Protein AF-A0A7S7LEJ2-F1 (afdb_monomer_lite)

Foldseek 3Di:
DDDPVVLCDCVDPNNVVSVVVVVVVVVVVVVVVVDDDDDPVRVVVVVVVVVVVVCVVVVVVVVVVVVVVVVVCVVVVVPDD

Secondary structure (DSSP, 8-state):
----GGGT-TTSHHHHHHHHHHHHHHHHHHHHHHS-PPPHHHHHHHHHHHHHHHHHHHHHHHHHHHHHHHHHHHHHTT---

pLDDT: mean 86.78, std 12.89, range [49.12, 98.06]

Sequence (81 aa):
MGVPDFLQDKSNPAGYVFQSAQEFALDSIRLVRRCTKPDAKEFRNVAYACTVGFFLMGFIGYSVKLVFIPINNIIMGGQAP

InterPro domains:
  IPR001901 Protein translocase complex, SecE/Sec61-gamma subunit [MF_00422] (19-74)
  IPR001901 Protein translocase complex, SecE/Sec61-gamma subunit [PF00584] (23-75)
  IPR008158 Protein translocase SEC61 complex, gamma subunit [TIGR00327] (20-75)
  IPR023391 Protein translocase SecE domain superfamily [G3DSA:1.20.5.820] (18-78)
  IPR023391 Protein translocase SecE domain superfamily [SSF103456] (19-75)

Structure (mmCIF, N/CA/C/O backbone):
data_AF-A0A7S7LEJ2-F1
#
_entry.id   AF-A0A7S7LEJ2-F1
#
loop_
_atom_site.group_PDB
_atom_site.id
_atom_site.type_symbol
_atom_site.label_atom_id
_atom_site.label_alt_id
_atom_site.label_comp_id
_atom_site.label_asym_id
_atom_site.label_entity_id
_atom_site.label_seq_id
_atom_site.pdbx_PDB_ins_code
_atom_site.Cartn_x
_atom_site.Cartn_y
_atom_site.Cartn_z
_atom_site.occupancy
_atom_site.B_iso_or_equiv
_atom_site.auth_seq_id
_atom_site.auth_comp_id
_atom_site.auth_asym_id
_atom_site.auth_atom_id
_atom_site.pdbx_PDB_model_num
ATOM 1 N N . MET A 1 1 ? -23.263 -12.350 20.944 1.00 49.12 1 MET A N 1
ATOM 2 C CA . MET A 1 1 ? -22.086 -13.149 21.339 1.00 49.12 1 MET A CA 1
ATOM 3 C C . MET A 1 1 ? -21.928 -12.947 22.836 1.00 49.12 1 MET A C 1
ATOM 5 O O . MET A 1 1 ? -21.463 -11.892 23.240 1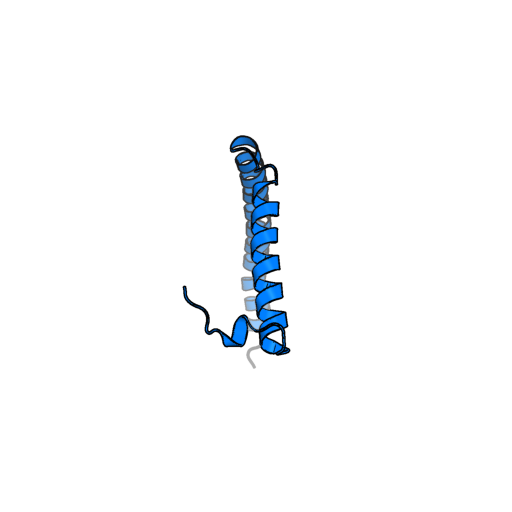.00 49.12 1 MET A O 1
ATOM 9 N N . GLY A 1 2 ? -22.503 -13.846 23.639 1.00 66.00 2 GLY A N 1
ATOM 10 C CA . GLY A 1 2 ? -22.490 -13.730 25.098 1.00 66.00 2 GLY A CA 1
ATOM 11 C C . GLY A 1 2 ? -21.114 -14.120 25.612 1.00 66.00 2 GLY A C 1
ATOM 12 O O . GLY A 1 2 ? -20.737 -15.284 25.518 1.00 66.00 2 GLY A O 1
ATOM 13 N N . VAL A 1 3 ? -20.341 -13.134 26.051 1.00 73.62 3 VAL A N 1
ATOM 14 C CA . VAL A 1 3 ? -19.085 -13.364 26.766 1.00 73.62 3 VAL A CA 1
ATOM 15 C C . VAL A 1 3 ? -19.413 -13.777 28.203 1.00 73.62 3 VAL A C 1
ATOM 17 O O . VAL A 1 3 ? -20.376 -13.248 28.755 1.00 73.62 3 VAL A O 1
ATOM 20 N N . PRO A 1 4 ? -18.670 -14.729 28.794 1.00 70.31 4 PRO A N 1
ATOM 21 C CA . PRO A 1 4 ? -18.923 -15.194 30.156 1.00 70.31 4 PRO A CA 1
ATOM 22 C C . PRO A 1 4 ? -18.805 -14.038 31.159 1.00 70.31 4 PRO A C 1
ATOM 24 O O . PRO A 1 4 ? -17.875 -13.235 31.058 1.00 70.31 4 PRO A O 1
ATOM 27 N N . ASP A 1 5 ? -19.709 -13.989 32.143 1.00 69.25 5 ASP A N 1
ATOM 28 C CA . ASP A 1 5 ? -19.853 -12.882 33.109 1.00 69.25 5 ASP A CA 1
ATOM 29 C C . ASP A 1 5 ? -18.557 -12.541 33.874 1.00 69.25 5 ASP A C 1
ATOM 31 O O . ASP A 1 5 ? -18.330 -11.391 34.238 1.00 69.25 5 ASP A O 1
ATOM 35 N N . PHE A 1 6 ? -17.640 -13.503 34.034 1.00 65.00 6 PHE A N 1
ATOM 36 C CA . PHE A 1 6 ? -16.316 -13.294 34.639 1.00 65.00 6 PHE A CA 1
ATOM 37 C C . PHE A 1 6 ? -15.440 -12.269 33.893 1.00 65.00 6 PHE A C 1
ATOM 39 O O . PHE A 1 6 ? -14.655 -11.559 34.515 1.00 65.00 6 PHE A O 1
ATOM 46 N N . LEU A 1 7 ? -15.556 -12.172 32.563 1.00 66.50 7 LEU A N 1
ATOM 47 C CA . LEU A 1 7 ? -14.790 -11.198 31.771 1.00 66.50 7 LEU A CA 1
ATOM 48 C C . LEU A 1 7 ? -15.402 -9.794 31.797 1.00 66.50 7 LEU A C 1
ATOM 50 O O . LEU A 1 7 ? -14.754 -8.841 31.371 1.00 66.50 7 LEU A O 1
ATOM 54 N N . GLN A 1 8 ? -16.636 -9.674 32.283 1.00 67.25 8 GLN A N 1
ATOM 55 C CA . GLN A 1 8 ? -17.326 -8.402 32.472 1.00 67.25 8 GLN A CA 1
ATOM 56 C C . GLN A 1 8 ? -17.153 -7.867 33.905 1.00 67.25 8 GLN A C 1
ATOM 58 O O . GLN A 1 8 ? -17.483 -6.715 34.190 1.00 67.25 8 GLN A O 1
ATOM 63 N N . ASP A 1 9 ? -16.582 -8.679 34.799 1.00 70.00 9 ASP A N 1
ATOM 64 C CA . ASP A 1 9 ? -16.269 -8.293 36.165 1.00 70.00 9 ASP A CA 1
ATOM 65 C C . ASP A 1 9 ? -14.980 -7.449 36.220 1.00 70.00 9 ASP A C 1
ATOM 67 O O . ASP A 1 9 ? -13.863 -7.927 36.002 1.00 70.00 9 ASP A O 1
ATOM 71 N N . LYS A 1 10 ? -15.136 -6.1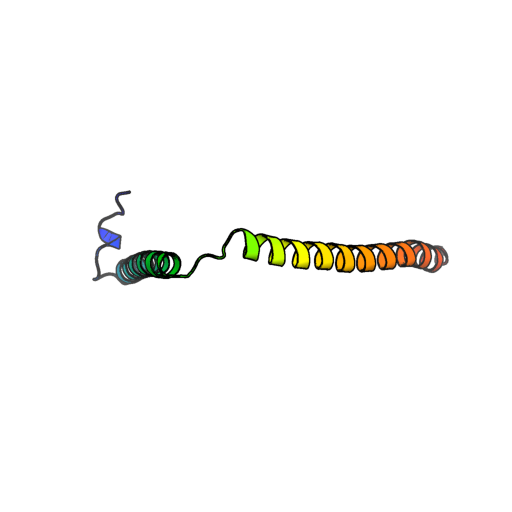55 36.531 1.00 63.81 10 LYS A N 1
ATOM 72 C CA . LYS A 1 10 ? -14.032 -5.191 36.697 1.00 63.81 10 LYS A CA 1
ATOM 73 C C . LYS A 1 10 ? -13.131 -5.494 37.899 1.00 63.81 10 LYS A C 1
ATOM 75 O O . LYS A 1 10 ? -12.073 -4.878 38.008 1.00 63.81 10 LYS A O 1
ATOM 80 N N . SER A 1 11 ? -13.537 -6.389 38.803 1.00 70.19 11 SER A N 1
ATOM 81 C CA . SER A 1 11 ? -12.770 -6.718 40.010 1.00 70.19 11 SER A CA 1
ATOM 82 C C . SER A 1 11 ? -11.608 -7.692 39.762 1.00 70.19 11 SER A C 1
ATOM 84 O O . SER A 1 11 ? -10.696 -7.773 40.586 1.00 70.19 11 SER A O 1
ATOM 86 N N . ASN A 1 12 ? -11.588 -8.392 38.619 1.00 75.81 12 ASN A N 1
ATOM 87 C CA . ASN A 1 12 ? -10.527 -9.329 38.254 1.00 75.81 12 ASN A CA 1
ATOM 88 C C . ASN A 1 12 ? -9.575 -8.713 37.205 1.00 75.81 12 ASN A C 1
ATOM 90 O O . ASN A 1 12 ? -10.053 -8.150 36.215 1.00 75.81 12 ASN A O 1
ATOM 94 N N . PRO A 1 13 ? -8.239 -8.844 37.342 1.00 78.25 13 PRO A N 1
ATOM 95 C CA . PRO A 1 13 ? -7.286 -8.294 36.370 1.00 78.25 13 PRO A CA 1
ATOM 96 C C . PRO A 1 13 ? -7.538 -8.778 34.933 1.00 78.25 13 PRO A C 1
ATOM 98 O O . PRO A 1 13 ? -7.333 -8.015 33.990 1.00 78.25 13 PRO A O 1
ATOM 101 N N . ALA A 1 14 ? -8.032 -10.009 34.753 1.00 79.06 14 ALA A N 1
ATOM 102 C CA . ALA A 1 14 ? -8.368 -10.540 33.433 1.00 79.06 14 ALA A CA 1
ATOM 103 C C . ALA A 1 14 ? -9.609 -9.865 32.810 1.00 79.06 14 ALA A C 1
ATOM 105 O O . ALA A 1 14 ? -9.607 -9.571 31.613 1.00 79.06 14 ALA A O 1
ATOM 106 N N . GLY A 1 15 ? -10.641 -9.575 33.611 1.00 81.56 15 GLY A N 1
ATOM 107 C CA . GLY A 1 15 ? -11.859 -8.890 33.162 1.00 81.56 15 GLY A CA 1
ATOM 108 C C . GLY A 1 15 ? -11.627 -7.409 32.854 1.00 81.56 15 GLY A C 1
ATOM 109 O O . GLY A 1 15 ? -12.096 -6.910 31.832 1.00 81.56 15 GLY A O 1
ATOM 110 N N . TYR A 1 16 ? -10.804 -6.719 33.657 1.00 82.69 16 TYR A N 1
ATOM 111 C CA . TYR A 1 16 ? -10.427 -5.323 33.398 1.00 82.69 16 TYR A CA 1
ATOM 112 C C . TYR A 1 16 ? -9.743 -5.154 32.035 1.00 82.69 16 TYR A C 1
ATOM 114 O O . TYR A 1 16 ? -10.159 -4.322 31.229 1.00 82.69 16 TYR A O 1
ATOM 122 N N . VAL A 1 17 ? -8.736 -5.985 31.742 1.00 86.69 17 VAL A N 1
ATOM 123 C CA . VAL A 1 17 ? -8.005 -5.932 30.465 1.00 86.69 17 VAL A CA 1
ATOM 124 C C . VAL A 1 17 ? -8.925 -6.255 29.286 1.00 86.69 17 VAL A C 1
ATOM 126 O O . VAL A 1 17 ? -8.869 -5.574 28.261 1.00 86.69 17 VAL A O 1
ATOM 129 N N . PHE A 1 18 ? -9.799 -7.256 29.428 1.00 86.81 18 PHE A N 1
ATOM 130 C CA . PHE A 1 18 ? -10.746 -7.629 28.379 1.00 86.81 18 PHE A CA 1
ATOM 131 C C . PHE A 1 18 ? -11.750 -6.507 28.079 1.00 86.81 18 PHE A C 1
ATOM 133 O O . PHE A 1 18 ? -11.955 -6.151 26.916 1.00 86.81 18 PHE A O 1
ATOM 140 N N . GLN A 1 19 ? -12.326 -5.898 29.118 1.00 83.69 19 GLN A N 1
ATOM 141 C CA . GLN A 1 19 ? -13.270 -4.794 28.968 1.00 83.69 19 GLN A CA 1
ATOM 142 C C . GLN A 1 19 ? -12.605 -3.559 28.346 1.00 83.69 19 GLN A C 1
ATOM 144 O O . GLN A 1 19 ? -13.175 -2.958 27.435 1.00 83.69 19 GLN A O 1
ATOM 149 N N . SER A 1 20 ? -11.382 -3.215 28.768 1.00 87.44 20 SER A N 1
ATOM 150 C CA . SER A 1 20 ? -10.617 -2.113 28.168 1.00 87.44 20 SER A CA 1
ATOM 151 C C . SER A 1 20 ? -10.295 -2.365 26.693 1.00 87.44 20 SER A C 1
ATOM 153 O O . SER A 1 20 ? -10.406 -1.455 25.874 1.00 87.44 20 SER A O 1
ATOM 155 N N . ALA A 1 21 ? -9.941 -3.599 26.320 1.00 90.81 21 ALA A N 1
ATOM 156 C CA . ALA A 1 21 ? -9.709 -3.959 24.922 1.00 90.81 21 ALA A CA 1
ATOM 157 C C . ALA A 1 21 ? -10.992 -3.846 24.079 1.00 90.81 21 ALA A C 1
ATOM 159 O O . ALA A 1 21 ? -10.949 -3.382 22.938 1.00 90.81 21 ALA A O 1
ATOM 160 N N . GLN A 1 22 ? -12.141 -4.228 24.645 1.00 88.81 22 GLN A N 1
ATOM 161 C CA . GLN A 1 22 ? -13.437 -4.090 23.987 1.00 88.81 22 GLN A CA 1
ATOM 162 C C . GLN A 1 22 ? -13.818 -2.616 23.779 1.00 88.81 22 GLN A C 1
ATOM 164 O O . GLN A 1 22 ? -14.232 -2.243 22.680 1.00 88.81 22 GLN A O 1
ATOM 169 N N . GLU A 1 23 ? -13.650 -1.772 24.800 1.00 90.12 23 GLU A N 1
ATOM 170 C CA . GLU A 1 23 ? -13.891 -0.327 24.696 1.00 90.12 23 GLU A CA 1
ATOM 171 C C . GLU A 1 23 ? -12.960 0.319 23.660 1.00 90.12 23 GLU A C 1
ATOM 173 O O . GLU A 1 23 ? -13.425 1.044 22.777 1.00 90.12 23 GLU A O 1
ATOM 178 N N . PHE A 1 24 ? -11.673 -0.038 23.667 1.00 93.94 24 PHE A N 1
ATOM 179 C CA . PHE A 1 24 ? -10.704 0.434 22.677 1.00 93.94 24 PHE A CA 1
ATOM 180 C C . PHE A 1 24 ? -11.076 0.031 21.243 1.00 93.94 24 PHE A C 1
ATOM 182 O O . PHE A 1 24 ? -10.953 0.834 20.314 1.00 93.94 24 PHE A O 1
ATOM 189 N N . ALA A 1 25 ? -11.558 -1.197 21.037 1.00 94.62 25 ALA A N 1
ATOM 190 C CA . ALA A 1 25 ? -11.997 -1.656 19.722 1.00 94.62 25 ALA A CA 1
ATOM 191 C C . ALA A 1 25 ? -13.204 -0.848 19.213 1.00 94.62 25 ALA A C 1
ATOM 193 O O . ALA A 1 25 ? -13.242 -0.453 18.044 1.00 94.62 25 ALA A O 1
ATOM 194 N N . LEU A 1 26 ? -14.171 -0.552 20.088 1.00 93.94 26 LEU A N 1
ATOM 195 C CA . LEU A 1 26 ? -15.331 0.274 19.746 1.00 93.94 26 LEU A CA 1
ATOM 196 C C . LEU A 1 26 ? -14.921 1.707 19.380 1.00 93.94 26 LEU A C 1
ATOM 198 O O . LEU A 1 26 ? -15.397 2.240 18.372 1.00 93.94 26 LEU A O 1
ATOM 202 N N . ASP A 1 27 ? -14.009 2.309 20.140 1.00 95.94 27 ASP A N 1
ATOM 203 C CA . ASP A 1 27 ? -13.506 3.655 19.855 1.00 95.94 27 ASP A CA 1
ATOM 204 C C . ASP A 1 27 ? -12.645 3.707 18.588 1.00 95.94 27 ASP A C 1
ATOM 206 O O . ASP A 1 27 ? -12.775 4.639 17.790 1.00 95.94 27 ASP A O 1
ATOM 210 N N . SER A 1 28 ? -11.867 2.659 18.310 1.00 96.56 28 SER A N 1
ATOM 211 C CA . SER A 1 28 ? -11.115 2.522 17.057 1.00 96.56 28 SER A CA 1
ATOM 212 C C . SER A 1 28 ? -12.045 2.508 15.838 1.00 96.56 28 SER A C 1
ATOM 214 O O . SER A 1 28 ? -11.787 3.178 14.836 1.00 96.56 28 SER A O 1
ATOM 216 N N . ILE A 1 29 ? -13.180 1.806 15.927 1.00 95.88 29 ILE A N 1
ATOM 217 C CA . ILE A 1 29 ? -14.186 1.786 14.855 1.00 95.88 29 ILE A CA 1
ATOM 218 C C . ILE A 1 29 ? -14.802 3.177 14.660 1.00 95.88 29 ILE A C 1
ATOM 220 O O . ILE A 1 29 ? -15.009 3.606 13.520 1.00 95.88 29 ILE A O 1
ATOM 224 N N . ARG A 1 30 ? -15.098 3.899 15.749 1.00 96.00 30 ARG A N 1
ATOM 225 C CA . ARG A 1 30 ? -15.623 5.275 15.677 1.00 96.00 30 ARG A CA 1
ATOM 226 C C . ARG A 1 30 ? -14.627 6.214 15.003 1.00 96.00 30 ARG A C 1
ATOM 228 O O . ARG A 1 30 ? -15.035 6.997 14.145 1.00 96.00 30 ARG A O 1
ATOM 235 N N . LEU A 1 31 ? -13.341 6.087 15.326 1.00 96.31 31 LEU A N 1
ATOM 236 C CA . LEU A 1 31 ? -12.273 6.871 14.713 1.00 96.31 31 LEU A CA 1
ATOM 237 C C . LEU A 1 31 ? -12.196 6.629 13.200 1.00 96.31 31 LEU A C 1
ATOM 239 O O . LEU A 1 31 ? -12.306 7.575 12.425 1.00 96.31 31 LEU A O 1
ATOM 243 N N . VAL A 1 32 ? -12.115 5.368 12.764 1.00 95.56 32 VAL A N 1
ATOM 244 C CA . VAL A 1 32 ? -12.027 5.015 11.331 1.00 95.56 32 VAL A CA 1
ATOM 245 C C . VAL A 1 32 ? -13.258 5.479 10.544 1.00 95.56 32 VAL A C 1
ATOM 247 O O . VAL A 1 32 ? -13.165 5.817 9.361 1.00 95.56 32 VAL A O 1
ATOM 250 N N . ARG A 1 33 ? -14.435 5.515 11.179 1.00 94.38 33 ARG A N 1
ATOM 251 C CA . ARG A 1 33 ? -15.655 6.071 10.570 1.00 94.38 33 ARG A CA 1
ATOM 252 C C . ARG A 1 33 ? -15.617 7.596 10.435 1.00 94.38 33 ARG A C 1
ATOM 254 O O . ARG A 1 33 ? -16.268 8.112 9.534 1.00 94.38 33 ARG A O 1
ATOM 261 N N . ARG A 1 34 ? -14.881 8.297 11.305 1.00 96.38 34 ARG A N 1
ATOM 262 C CA . ARG A 1 34 ? -14.687 9.758 11.278 1.00 96.38 34 ARG A CA 1
ATOM 263 C C . ARG A 1 34 ? -13.627 10.188 10.256 1.00 96.38 34 ARG A C 1
ATOM 265 O O . ARG A 1 34 ? -13.658 11.330 9.812 1.00 96.38 34 ARG A O 1
ATOM 272 N N . CYS A 1 35 ? -12.697 9.302 9.897 1.00 93.62 35 CYS A N 1
ATOM 273 C CA . CYS A 1 35 ? -11.670 9.580 8.896 1.00 93.62 35 CYS A CA 1
ATOM 274 C C . CYS A 1 35 ? -12.277 9.829 7.506 1.00 93.62 35 CYS A C 1
ATOM 276 O O . CYS A 1 35 ? -13.171 9.100 7.065 1.00 93.62 35 CYS A O 1
ATOM 278 N N . THR A 1 36 ? -11.732 10.812 6.788 1.00 93.81 36 THR A N 1
ATOM 279 C CA . THR A 1 36 ? -12.030 11.032 5.369 1.00 93.81 36 THR A CA 1
ATOM 280 C C . THR A 1 36 ? -11.522 9.841 4.568 1.00 93.81 36 THR A C 1
ATOM 282 O O . THR A 1 36 ? -10.322 9.569 4.535 1.00 93.81 36 THR A O 1
ATOM 285 N N . LYS A 1 37 ? -12.444 9.095 3.960 1.00 93.62 37 LYS A N 1
ATOM 286 C CA . LYS A 1 37 ? -12.097 7.966 3.095 1.00 93.62 37 LYS A CA 1
ATOM 287 C C . LYS A 1 37 ? -11.611 8.523 1.755 1.00 93.62 37 LYS A C 1
ATOM 289 O O . LYS A 1 37 ? -12.243 9.457 1.262 1.00 93.62 37 LYS A O 1
ATOM 294 N N . PRO A 1 38 ? -10.527 7.976 1.184 1.00 92.38 38 PRO A N 1
ATOM 295 C CA . PRO A 1 38 ? -10.043 8.423 -0.112 1.00 92.38 38 PRO A CA 1
ATOM 296 C C . PRO A 1 38 ? -11.124 8.206 -1.170 1.00 92.38 38 PRO A C 1
ATOM 298 O O . PRO A 1 38 ? -11.816 7.182 -1.164 1.00 92.38 38 PRO A O 1
ATOM 301 N N . ASP A 1 39 ? -11.262 9.171 -2.072 1.00 95.19 39 ASP A N 1
ATOM 302 C CA . ASP A 1 39 ? -12.203 9.069 -3.183 1.00 95.19 39 ASP A CA 1
ATOM 303 C C . ASP A 1 39 ? -11.700 8.065 -4.241 1.00 95.19 39 ASP A C 1
ATOM 305 O O . ASP A 1 39 ? -10.504 7.762 -4.328 1.00 95.19 39 ASP A O 1
ATOM 309 N N . ALA A 1 40 ? -12.595 7.557 -5.093 1.00 94.75 40 ALA A N 1
ATOM 310 C CA . ALA A 1 40 ? -12.240 6.623 -6.162 1.00 94.75 40 ALA A CA 1
ATOM 311 C C . ALA A 1 40 ? -11.140 7.173 -7.092 1.00 94.75 40 ALA A C 1
ATOM 313 O O . ALA A 1 40 ? -10.287 6.415 -7.567 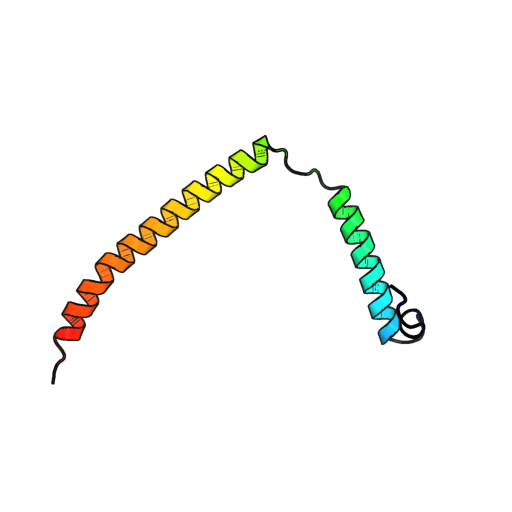1.00 94.75 40 ALA A O 1
ATOM 314 N N . LYS A 1 41 ? -11.117 8.492 -7.333 1.00 95.75 41 LYS A N 1
ATOM 315 C CA . LYS A 1 41 ? -10.073 9.135 -8.145 1.00 95.75 41 LYS A CA 1
ATOM 316 C C . LYS A 1 41 ? -8.706 9.117 -7.456 1.00 95.75 41 LYS A C 1
ATOM 318 O O . LYS A 1 41 ? -7.700 8.821 -8.100 1.00 95.75 41 LYS A O 1
ATOM 323 N N . GLU A 1 42 ? -8.664 9.413 -6.161 1.00 95.44 42 GLU A N 1
ATOM 324 C CA . GLU A 1 42 ? -7.426 9.420 -5.375 1.00 95.44 42 GLU A CA 1
ATOM 325 C C . GLU A 1 42 ? -6.851 8.011 -5.261 1.00 95.44 42 GLU A C 1
ATOM 327 O O . GLU A 1 42 ? -5.662 7.801 -5.507 1.00 95.44 42 GLU A O 1
ATOM 332 N N . PHE A 1 43 ? -7.715 7.027 -4.998 1.00 96.25 43 PHE A N 1
ATOM 333 C CA . PHE A 1 43 ? -7.312 5.629 -4.935 1.00 96.25 43 PHE A CA 1
ATOM 334 C C . PHE A 1 43 ? -6.718 5.150 -6.263 1.00 96.25 43 PHE A C 1
ATOM 336 O O . PHE A 1 43 ? -5.676 4.498 -6.273 1.00 96.25 43 PHE A O 1
ATOM 343 N N . ARG A 1 44 ? -7.322 5.525 -7.401 1.00 96.50 44 ARG A N 1
ATOM 344 C CA . ARG A 1 44 ? -6.802 5.170 -8.730 1.00 96.50 44 ARG A CA 1
ATOM 345 C C . ARG A 1 44 ? -5.429 5.783 -9.005 1.00 96.50 44 ARG A C 1
ATOM 347 O O . ARG A 1 44 ? -4.574 5.103 -9.566 1.00 96.50 44 ARG A O 1
ATOM 354 N N . ASN A 1 45 ? -5.205 7.032 -8.602 1.00 96.69 45 ASN A N 1
ATOM 355 C CA . ASN A 1 45 ? -3.913 7.697 -8.777 1.00 96.69 45 ASN A CA 1
ATOM 356 C C . ASN A 1 45 ? -2.812 7.019 -7.951 1.00 96.69 45 ASN A C 1
ATOM 358 O O . ASN A 1 45 ? -1.734 6.739 -8.477 1.00 96.69 45 ASN A O 1
ATOM 362 N N . VAL A 1 46 ? -3.097 6.700 -6.684 1.00 96.38 46 VAL A N 1
ATOM 363 C CA . VAL A 1 46 ? -2.161 5.970 -5.815 1.00 96.38 46 VAL A CA 1
ATOM 364 C C . VAL A 1 46 ? -1.903 4.568 -6.361 1.00 96.38 46 VAL A C 1
ATOM 366 O O . VAL A 1 46 ? -0.749 4.167 -6.492 1.00 96.38 46 VAL A O 1
ATOM 369 N N . ALA A 1 47 ? -2.951 3.843 -6.757 1.00 97.44 47 ALA A N 1
ATOM 370 C CA . ALA A 1 47 ? -2.821 2.511 -7.337 1.00 97.44 47 ALA A CA 1
ATOM 371 C C . ALA A 1 47 ? -1.964 2.525 -8.611 1.00 97.44 47 ALA A C 1
ATOM 373 O O . ALA A 1 47 ? -1.123 1.643 -8.788 1.00 97.44 47 ALA A O 1
ATOM 374 N N . TYR A 1 48 ? -2.118 3.536 -9.471 1.00 97.56 48 TYR A N 1
ATOM 375 C CA . TYR A 1 48 ? -1.297 3.694 -10.672 1.00 97.56 48 TYR A CA 1
ATOM 376 C C . TYR A 1 48 ? 0.178 3.921 -10.323 1.00 97.56 48 TYR A C 1
ATOM 378 O O . TYR A 1 48 ? 1.045 3.209 -10.830 1.00 97.56 48 TYR A O 1
ATOM 386 N N . ALA A 1 49 ? 0.464 4.846 -9.402 1.00 97.62 49 ALA A N 1
ATOM 387 C CA . ALA A 1 49 ? 1.824 5.113 -8.941 1.00 97.62 49 ALA A CA 1
ATOM 388 C C . ALA A 1 49 ? 2.480 3.867 -8.315 1.00 97.62 49 ALA A C 1
ATOM 390 O O . ALA A 1 49 ? 3.606 3.514 -8.671 1.00 97.62 49 ALA A O 1
ATOM 391 N N . CYS A 1 50 ? 1.761 3.151 -7.443 1.00 97.31 50 CYS A N 1
ATOM 392 C CA . CYS A 1 50 ? 2.232 1.903 -6.843 1.00 97.31 50 CYS A CA 1
ATOM 393 C C . CYS A 1 50 ? 2.485 0.814 -7.888 1.00 97.31 50 CYS A C 1
ATOM 395 O O . CYS A 1 50 ? 3.498 0.124 -7.813 1.00 97.31 50 CYS A O 1
ATOM 397 N N . THR A 1 51 ? 1.597 0.674 -8.874 1.00 98.06 51 THR A N 1
ATOM 398 C CA . THR A 1 51 ? 1.733 -0.320 -9.947 1.00 98.06 51 THR A CA 1
ATOM 399 C C . THR A 1 51 ? 3.010 -0.074 -10.746 1.00 98.06 51 THR A C 1
ATOM 401 O O . THR A 1 51 ? 3.809 -0.990 -10.924 1.00 98.06 51 THR A O 1
ATOM 404 N N . VAL A 1 52 ? 3.258 1.174 -11.153 1.00 98.00 52 VAL A N 1
ATOM 405 C CA . VAL A 1 52 ? 4.488 1.557 -11.865 1.00 98.00 52 VAL A CA 1
ATOM 406 C C . VAL A 1 52 ? 5.728 1.260 -11.016 1.00 98.00 52 VAL A C 1
ATOM 408 O O . VAL A 1 52 ? 6.665 0.628 -11.503 1.00 98.00 52 VAL A O 1
ATOM 411 N N . GLY A 1 53 ? 5.715 1.638 -9.734 1.00 97.44 53 GLY A N 1
ATOM 412 C CA . GLY A 1 53 ? 6.811 1.349 -8.805 1.00 97.44 53 GLY A CA 1
ATOM 413 C C . GLY A 1 53 ? 7.085 -0.149 -8.645 1.00 97.44 53 GLY A C 1
ATOM 414 O O . GLY A 1 53 ? 8.237 -0.574 -8.715 1.00 97.44 53 GLY A O 1
ATOM 415 N N . PHE A 1 54 ? 6.038 -0.963 -8.499 1.00 97.69 54 PHE A N 1
ATOM 416 C CA . PHE A 1 54 ? 6.159 -2.416 -8.394 1.00 97.69 54 PHE A CA 1
ATOM 417 C C . PHE A 1 54 ? 6.778 -3.029 -9.654 1.00 97.69 54 PHE A C 1
ATOM 419 O O . PHE A 1 54 ? 7.686 -3.854 -9.550 1.00 97.69 54 PHE A O 1
ATOM 426 N N . PHE A 1 55 ? 6.351 -2.587 -10.840 1.00 97.69 55 PHE A N 1
ATOM 427 C CA . PHE A 1 55 ? 6.924 -3.060 -12.100 1.00 97.69 55 PHE A CA 1
ATOM 428 C C . PHE A 1 55 ? 8.399 -2.682 -12.256 1.00 97.69 55 PHE A C 1
ATOM 430 O O . PHE A 1 55 ? 9.192 -3.535 -12.643 1.00 97.69 55 PHE A O 1
ATOM 437 N N . LEU A 1 56 ? 8.792 -1.452 -11.915 1.00 97.56 56 LEU A N 1
ATOM 438 C CA . LEU A 1 56 ? 10.196 -1.026 -11.957 1.00 97.56 56 LEU A CA 1
ATOM 439 C C . LEU A 1 56 ? 11.066 -1.837 -10.989 1.00 97.56 56 LEU A C 1
ATOM 441 O O . LEU A 1 56 ? 12.091 -2.380 -11.398 1.00 97.56 56 LEU A O 1
ATOM 445 N N . MET A 1 57 ? 10.643 -1.976 -9.730 1.00 97.00 57 MET A N 1
ATOM 446 C CA . MET A 1 57 ? 11.399 -2.735 -8.727 1.00 97.00 57 MET A CA 1
ATOM 447 C C . MET A 1 57 ? 11.487 -4.222 -9.090 1.00 97.00 57 MET A C 1
ATOM 449 O O . MET A 1 57 ? 12.553 -4.830 -8.977 1.00 97.00 57 MET A O 1
ATOM 453 N N . GLY A 1 58 ? 10.393 -4.794 -9.598 1.00 96.19 58 GLY A N 1
ATOM 454 C CA . GLY A 1 58 ? 10.353 -6.171 -10.081 1.00 96.19 58 GLY A CA 1
ATOM 455 C C . GLY A 1 58 ? 11.251 -6.392 -11.298 1.00 96.19 58 GLY A C 1
ATOM 456 O O . GLY A 1 58 ? 12.006 -7.363 -11.334 1.00 96.19 58 GLY A O 1
ATOM 457 N N . PHE A 1 59 ? 11.227 -5.477 -12.269 1.00 97.19 59 PHE A N 1
ATOM 458 C CA . PHE A 1 59 ? 12.029 -5.586 -13.487 1.00 97.19 59 PHE A CA 1
ATOM 459 C C . PHE A 1 59 ? 13.529 -5.475 -13.207 1.00 97.19 59 PHE A C 1
ATOM 461 O O . PHE A 1 59 ? 14.312 -6.270 -13.735 1.00 97.19 59 PHE A O 1
ATOM 468 N N . ILE A 1 60 ? 13.932 -4.538 -12.343 1.00 97.00 60 ILE A N 1
ATOM 469 C CA . ILE A 1 60 ? 15.331 -4.389 -11.925 1.00 97.00 60 ILE A CA 1
ATOM 470 C C . ILE A 1 60 ? 15.795 -5.669 -11.221 1.00 97.00 60 ILE A C 1
ATOM 472 O O . ILE A 1 60 ? 16.807 -6.249 -11.611 1.00 97.00 60 ILE A O 1
ATOM 476 N N . GLY A 1 61 ? 15.031 -6.168 -10.243 1.00 95.81 61 GLY A N 1
ATOM 477 C CA . GLY A 1 61 ? 15.378 -7.393 -9.517 1.00 95.81 61 GLY A CA 1
ATOM 478 C C . GLY A 1 61 ? 15.459 -8.632 -10.416 1.00 95.81 61 GLY A C 1
ATOM 479 O O . GLY A 1 61 ? 16.379 -9.440 -10.275 1.00 95.81 61 GLY A O 1
ATOM 480 N N . TYR A 1 62 ? 14.539 -8.766 -11.375 1.00 96.25 62 TYR A N 1
ATOM 481 C CA . TYR A 1 62 ? 14.537 -9.871 -12.334 1.00 96.25 62 TYR A CA 1
ATOM 482 C C . TYR A 1 62 ? 15.746 -9.819 -13.271 1.00 96.25 62 TYR A C 1
ATOM 484 O O . TYR A 1 62 ? 16.451 -10.816 -13.411 1.00 96.25 62 TYR A O 1
ATOM 492 N N . SER A 1 63 ? 16.030 -8.652 -13.852 1.00 95.12 63 SER A N 1
ATOM 493 C CA . SER A 1 63 ? 17.151 -8.466 -14.782 1.00 95.12 63 SER A CA 1
ATOM 494 C C . SER A 1 63 ? 18.492 -8.748 -14.106 1.00 95.12 63 SER A C 1
ATOM 496 O O . SER A 1 63 ? 19.325 -9.481 -14.636 1.00 95.12 63 SER A O 1
ATOM 498 N N . VAL A 1 64 ? 18.671 -8.227 -12.890 1.00 95.62 64 VAL A N 1
ATOM 499 C CA . VAL A 1 64 ? 19.868 -8.459 -12.079 1.00 95.62 64 VAL A CA 1
ATOM 500 C C . VAL A 1 64 ? 20.038 -9.951 -11.777 1.00 95.62 64 VAL A C 1
ATOM 502 O O . VAL A 1 64 ? 21.113 -10.515 -11.983 1.00 95.62 64 VAL A O 1
ATOM 505 N N . LYS A 1 65 ? 18.967 -10.628 -11.352 1.00 93.31 65 LYS A N 1
ATOM 506 C CA . LYS A 1 65 ? 19.017 -12.061 -11.045 1.00 93.31 65 LYS A CA 1
ATOM 507 C C . LYS A 1 65 ? 19.297 -12.916 -12.282 1.00 93.31 65 LYS A C 1
ATOM 509 O O . LYS A 1 65 ? 20.078 -13.859 -12.189 1.00 93.31 65 LYS A O 1
ATOM 514 N N . LEU A 1 66 ? 18.719 -12.572 -13.432 1.00 94.12 66 LEU A N 1
ATOM 515 C CA . LEU A 1 66 ? 18.979 -13.263 -14.6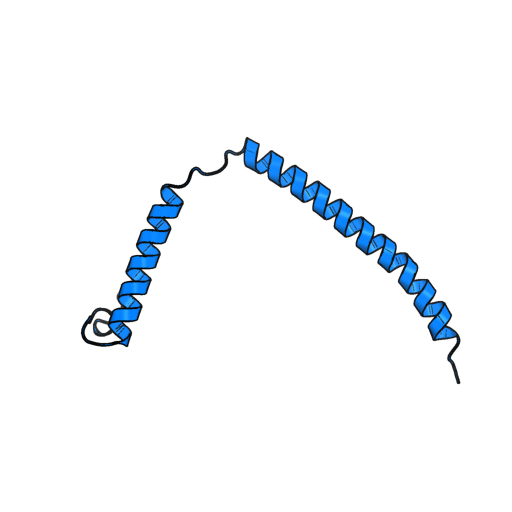94 1.00 94.12 66 LEU A CA 1
ATOM 516 C C . LEU A 1 66 ? 20.447 -13.201 -15.115 1.00 94.12 66 LEU A C 1
ATOM 518 O O . LEU A 1 66 ? 20.954 -14.194 -15.618 1.00 94.12 66 LEU A O 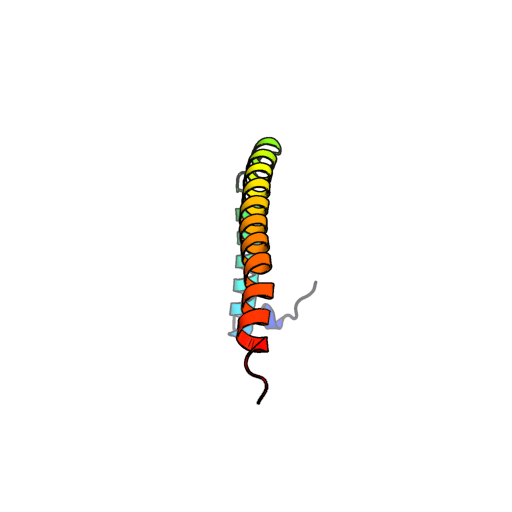1
ATOM 522 N N . VAL A 1 67 ? 21.129 -12.073 -14.906 1.00 93.56 67 VAL A N 1
ATOM 523 C CA . VAL A 1 67 ? 22.556 -11.930 -15.239 1.00 93.56 67 VAL A CA 1
ATOM 524 C C . VAL A 1 67 ? 23.434 -12.691 -14.248 1.00 93.56 67 VAL A C 1
ATOM 526 O O . VAL A 1 67 ? 24.413 -13.323 -14.641 1.00 93.56 67 VAL A O 1
ATOM 529 N N . PHE A 1 68 ? 23.075 -12.691 -12.965 1.00 92.38 68 PHE A N 1
ATOM 530 C CA . PHE A 1 68 ? 23.886 -13.355 -11.949 1.00 92.38 68 PHE A CA 1
ATOM 531 C C . PHE A 1 68 ? 23.795 -14.888 -11.963 1.00 92.38 68 PHE A C 1
ATOM 533 O O . PHE A 1 68 ? 24.774 -15.533 -11.600 1.00 92.38 68 PHE A O 1
ATOM 540 N N . ILE A 1 69 ? 22.689 -15.498 -12.409 1.00 90.31 69 ILE A N 1
ATOM 541 C CA . ILE A 1 69 ? 22.565 -16.968 -12.519 1.00 90.31 69 ILE A CA 1
ATOM 542 C C . ILE A 1 69 ? 23.651 -17.598 -13.419 1.00 90.31 69 ILE A C 1
ATOM 544 O O . ILE A 1 69 ? 24.358 -18.485 -12.937 1.00 90.31 69 ILE A O 1
ATOM 548 N N . PRO A 1 70 ? 23.836 -17.182 -14.690 1.00 89.88 70 PRO A N 1
ATOM 549 C CA . PRO A 1 70 ? 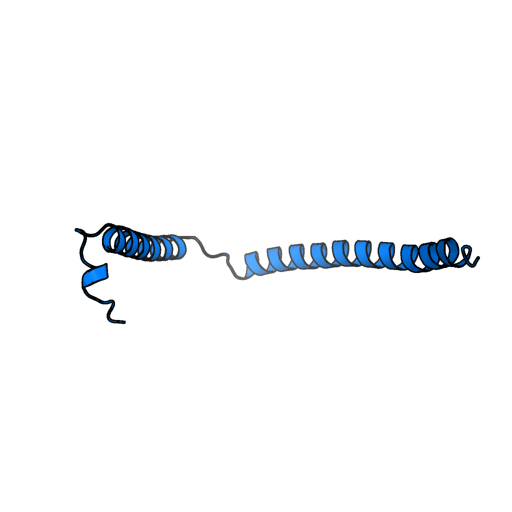24.867 -17.753 -15.547 1.00 89.88 70 PRO A CA 1
ATOM 550 C C . PRO A 1 70 ? 26.271 -17.407 -15.050 1.00 89.88 70 PRO A C 1
ATOM 552 O O . PRO A 1 70 ? 27.134 -18.274 -15.082 1.00 89.88 70 PRO A O 1
ATOM 555 N N . ILE A 1 71 ? 26.498 -16.196 -14.527 1.00 91.50 71 ILE A N 1
ATOM 556 C CA . ILE A 1 71 ? 27.798 -15.813 -13.948 1.00 91.50 71 ILE A CA 1
ATOM 557 C C . ILE A 1 71 ? 28.171 -16.761 -12.804 1.00 91.50 71 ILE A C 1
ATOM 559 O O . ILE A 1 71 ? 29.271 -17.306 -12.784 1.00 91.50 71 ILE A O 1
ATOM 563 N N . ASN A 1 72 ? 27.240 -17.012 -11.883 1.00 86.44 72 ASN A N 1
ATOM 564 C CA . ASN A 1 72 ? 27.472 -17.906 -10.756 1.00 86.44 72 ASN A CA 1
ATOM 565 C C . ASN A 1 72 ? 27.666 -19.363 -11.212 1.00 86.44 72 ASN A C 1
ATOM 567 O O . ASN A 1 72 ? 28.505 -20.071 -10.668 1.00 86.44 72 ASN A O 1
ATOM 571 N N . ASN A 1 73 ? 26.946 -19.803 -12.248 1.00 84.62 73 ASN A N 1
ATOM 572 C CA . ASN A 1 73 ? 27.115 -21.137 -12.827 1.00 84.62 73 ASN A CA 1
ATOM 573 C C . ASN A 1 73 ? 28.474 -21.318 -13.535 1.00 84.62 73 ASN A C 1
ATOM 575 O O . ASN A 1 73 ? 29.074 -22.380 -13.431 1.00 84.62 73 ASN A O 1
ATOM 579 N N . ILE A 1 74 ? 28.992 -20.292 -14.220 1.00 86.25 74 ILE A N 1
ATOM 580 C CA . ILE A 1 74 ? 30.318 -20.336 -14.863 1.00 86.25 74 ILE A CA 1
ATOM 581 C C . ILE A 1 74 ? 31.443 -20.313 -13.821 1.00 86.25 74 ILE A C 1
ATOM 583 O O . ILE A 1 74 ? 32.403 -21.068 -13.945 1.00 86.25 74 ILE A O 1
ATOM 587 N N . ILE A 1 75 ? 31.323 -19.483 -12.781 1.00 83.62 75 ILE A N 1
ATOM 588 C CA . ILE A 1 75 ? 32.349 -19.372 -11.733 1.00 83.62 75 ILE A CA 1
ATOM 589 C C . ILE A 1 75 ? 32.375 -20.631 -10.856 1.00 83.62 75 ILE A C 1
ATOM 591 O O . ILE A 1 75 ? 33.446 -21.180 -10.612 1.00 83.62 75 ILE A O 1
ATOM 595 N N . MET A 1 76 ? 31.215 -21.122 -10.409 1.00 72.88 76 MET A N 1
ATOM 596 C CA . MET A 1 76 ? 31.150 -22.323 -9.564 1.00 72.88 76 MET A CA 1
ATOM 597 C C . MET A 1 76 ? 31.311 -23.623 -10.365 1.00 72.88 76 MET A C 1
ATOM 599 O O . MET A 1 76 ? 31.800 -24.609 -9.823 1.00 72.88 76 MET A O 1
ATOM 603 N N . GLY A 1 77 ? 30.966 -23.638 -11.658 1.00 64.38 77 GLY A N 1
ATOM 604 C CA . GLY A 1 77 ? 31.186 -24.786 -12.547 1.00 64.38 77 GLY A CA 1
ATOM 605 C C . GLY A 1 77 ? 32.661 -25.061 -12.871 1.00 64.38 77 GLY A C 1
ATOM 606 O O . GLY A 1 77 ? 32.978 -26.134 -13.375 1.00 64.38 77 GLY A O 1
ATOM 607 N N . GLY A 1 78 ? 33.566 -24.122 -12.565 1.00 59.16 78 GLY A N 1
ATOM 608 C CA . GLY A 1 78 ? 35.019 -24.288 -12.686 1.00 59.16 78 GLY A CA 1
ATOM 609 C C . GLY A 1 78 ? 35.696 -24.933 -11.469 1.00 59.16 78 GLY A C 1
ATOM 610 O O . GLY A 1 78 ? 36.907 -25.127 -11.492 1.00 59.16 78 GLY A O 1
ATOM 611 N N . GLN A 1 79 ? 34.940 -25.259 -10.414 1.00 59.16 79 GLN A N 1
ATOM 612 C CA . GLN A 1 79 ? 35.419 -25.976 -9.228 1.00 59.16 79 GLN A CA 1
ATOM 613 C C . GLN A 1 79 ? 34.855 -27.405 -9.201 1.00 59.16 79 GLN A C 1
ATOM 615 O O . GLN A 1 79 ? 34.217 -27.822 -8.238 1.00 59.16 79 GLN A O 1
ATOM 620 N N . ALA A 1 80 ? 35.061 -28.160 -10.280 1.00 50.84 80 ALA A N 1
ATOM 621 C CA . ALA A 1 80 ? 35.107 -29.613 -10.157 1.00 50.84 80 ALA A CA 1
ATOM 622 C C . ALA A 1 80 ? 36.498 -29.975 -9.592 1.00 50.84 80 ALA A C 1
ATOM 624 O O . ALA A 1 80 ? 37.476 -29.389 -10.066 1.00 50.84 80 ALA A O 1
ATOM 625 N N . PRO A 1 81 ? 36.610 -30.841 -8.566 1.00 57.56 81 PRO A N 1
ATOM 626 C CA . PRO A 1 81 ? 37.908 -31.386 -8.171 1.00 57.56 81 PRO A CA 1
ATOM 627 C C . PRO A 1 81 ? 38.589 -32.123 -9.332 1.00 57.56 81 PRO A C 1
ATOM 629 O O . PRO A 1 81 ? 37.864 -32.669 -10.198 1.00 57.56 81 PRO A O 1
#

Organism: Cryptosporidium parvum (NCBI:txid5807)

Radius of gyration: 27.42 Å; chains: 1; bounding box: 60×42×56 Å